Protein AF-A0A9W7CXD7-F1 (afdb_monomer_lite)

Radius of gyration: 24.63 Å; chains: 1; bounding box: 58×28×65 Å

pLDDT: mean 70.05, std 16.09, range [34.84, 90.88]

Organism: NCBI:txid1490495

Structure (mmCIF, N/CA/C/O backbone):
data_AF-A0A9W7CXD7-F1
#
_entry.id   AF-A0A9W7CXD7-F1
#
loop_
_atom_site.group_PDB
_atom_site.id
_atom_site.type_symbol
_atom_site.label_atom_id
_atom_site.label_alt_id
_atom_site.label_comp_id
_atom_site.label_asym_id
_atom_site.label_entity_id
_atom_site.label_seq_id
_atom_site.pdbx_PDB_ins_code
_atom_site.Cartn_x
_atom_site.Cartn_y
_atom_site.Cartn_z
_atom_site.occupancy
_atom_site.B_iso_or_equiv
_atom_site.auth_seq_id
_atom_site.auth_comp_id
_atom_site.auth_asym_id
_atom_site.auth_atom_id
_atom_site.pdbx_PDB_model_num
ATOM 1 N N . MET A 1 1 ? 13.375 -15.147 -27.645 1.00 51.38 1 MET A N 1
ATOM 2 C CA . MET A 1 1 ? 13.782 -13.766 -27.302 1.00 51.38 1 MET A CA 1
ATOM 3 C C . MET A 1 1 ? 14.450 -13.753 -25.918 1.00 51.38 1 MET A C 1
ATOM 5 O O . MET A 1 1 ? 13.828 -13.342 -24.958 1.00 51.38 1 MET A O 1
ATOM 9 N N . MET A 1 2 ? 15.667 -14.304 -25.764 1.00 52.16 2 MET A N 1
ATOM 10 C CA . MET A 1 2 ? 16.396 -14.328 -24.467 1.00 52.16 2 MET A CA 1
ATOM 11 C C . MET A 1 2 ? 17.936 -14.270 -24.619 1.00 52.16 2 MET A C 1
ATOM 13 O O . MET A 1 2 ? 18.658 -14.630 -23.699 1.00 52.16 2 MET A O 1
ATOM 17 N N . LYS A 1 3 ? 18.477 -13.841 -25.771 1.00 61.69 3 LYS A N 1
ATOM 18 C CA . LYS A 1 3 ? 19.943 -13.805 -25.985 1.00 61.69 3 LYS A CA 1
ATOM 19 C C . LYS A 1 3 ? 20.616 -12.496 -25.549 1.00 61.69 3 LYS A C 1
ATOM 21 O O . LYS A 1 3 ? 21.821 -12.485 -25.361 1.00 61.69 3 LYS A O 1
ATOM 26 N N . GLN A 1 4 ? 19.860 -11.415 -25.350 1.00 64.88 4 GLN A N 1
ATOM 27 C CA . GLN A 1 4 ? 20.421 -10.088 -25.038 1.00 64.88 4 GLN A CA 1
ATOM 28 C C . GLN A 1 4 ? 20.855 -9.916 -23.575 1.00 64.88 4 GLN A C 1
ATOM 30 O O . GLN A 1 4 ? 21.667 -9.052 -23.277 1.00 64.88 4 GLN A O 1
ATOM 35 N N . PHE A 1 5 ? 20.346 -10.751 -22.669 1.00 68.88 5 PHE A N 1
ATOM 36 C CA . PHE A 1 5 ? 20.566 -10.632 -21.223 1.00 68.88 5 PHE A CA 1
ATOM 37 C C . PHE A 1 5 ? 21.410 -11.781 -20.647 1.00 68.88 5 PHE A C 1
ATOM 39 O O . PHE A 1 5 ? 21.538 -11.909 -19.434 1.00 68.88 5 PHE A O 1
ATOM 46 N N . ALA A 1 6 ? 21.995 -12.621 -21.510 1.00 69.88 6 ALA A N 1
ATOM 47 C CA . ALA A 1 6 ? 22.749 -13.814 -21.118 1.00 69.88 6 ALA A CA 1
ATOM 48 C C . ALA A 1 6 ? 24.075 -13.509 -20.390 1.00 69.88 6 ALA A C 1
ATOM 50 O O . ALA A 1 6 ? 24.637 -14.395 -19.757 1.00 69.88 6 ALA A O 1
ATOM 51 N N . HIS A 1 7 ? 24.557 -12.266 -20.466 1.00 72.75 7 HIS A N 1
ATOM 52 C CA . HIS A 1 7 ? 25.803 -11.813 -19.839 1.00 72.75 7 HIS A CA 1
ATOM 53 C C . HIS A 1 7 ? 25.613 -11.239 -18.425 1.00 72.75 7 HIS A C 1
ATOM 55 O O . HIS A 1 7 ? 26.585 -10.804 -17.816 1.00 72.75 7 HIS A O 1
ATOM 61 N N . LEU A 1 8 ? 24.381 -11.212 -17.900 1.00 75.88 8 LEU A N 1
ATOM 62 C CA . LEU A 1 8 ? 24.101 -10.615 -16.593 1.00 75.88 8 LEU A CA 1
ATOM 63 C C . LEU A 1 8 ? 24.396 -11.589 -15.440 1.00 75.88 8 LEU A C 1
ATOM 65 O O . LEU A 1 8 ? 23.986 -12.757 -15.509 1.00 75.88 8 LEU A O 1
ATOM 69 N N . PRO A 1 9 ? 25.034 -11.115 -14.352 1.00 79.62 9 PRO A N 1
ATOM 70 C CA . PRO A 1 9 ? 25.270 -11.911 -13.156 1.00 79.62 9 PRO A CA 1
ATOM 71 C C . PRO A 1 9 ? 23.948 -12.377 -12.515 1.00 79.62 9 PRO A C 1
ATOM 73 O O . PRO A 1 9 ? 22.946 -11.661 -12.575 1.00 79.62 9 PRO A O 1
ATOM 76 N N . PRO A 1 10 ? 23.915 -13.550 -11.853 1.00 78.75 10 PRO A N 1
ATOM 77 C CA . PRO A 1 10 ? 22.686 -14.111 -11.279 1.00 78.75 10 PRO A CA 1
ATOM 78 C C . PRO A 1 10 ? 21.983 -13.197 -10.263 1.00 78.75 10 PRO A C 1
ATOM 80 O O . PRO A 1 10 ? 20.758 -13.212 -10.168 1.00 78.75 10 PRO A O 1
ATOM 83 N N . SER A 1 11 ? 22.741 -12.367 -9.537 1.00 80.19 11 SER A N 1
ATOM 84 C CA . SER A 1 11 ? 22.221 -11.386 -8.570 1.00 80.19 11 SER A CA 1
ATOM 85 C C . SER A 1 11 ? 21.301 -10.340 -9.206 1.00 80.19 11 SER A C 1
ATOM 87 O O . SER A 1 11 ? 20.402 -9.816 -8.557 1.00 80.19 11 SER A O 1
ATOM 89 N N . GLN A 1 12 ? 21.492 -10.070 -10.493 1.00 83.06 12 GLN A N 1
ATOM 90 C CA . GLN A 1 12 ? 20.772 -9.052 -11.245 1.00 83.06 12 GLN A CA 1
ATOM 91 C C . GLN A 1 12 ? 19.526 -9.590 -11.961 1.00 83.06 12 GLN A C 1
ATOM 93 O O . GLN A 1 12 ? 18.718 -8.823 -12.487 1.00 83.06 12 GLN A O 1
ATOM 98 N N . HIS A 1 13 ? 19.320 -10.910 -11.979 1.00 84.38 13 HIS A N 1
ATOM 99 C CA . HIS A 1 13 ? 18.190 -11.521 -12.689 1.00 84.38 13 HIS A CA 1
ATOM 100 C C . HIS A 1 13 ? 16.843 -11.147 -12.065 1.00 84.38 13 HIS A C 1
ATOM 102 O O . HIS A 1 13 ? 15.857 -10.990 -12.789 1.00 84.38 13 HIS A O 1
ATOM 108 N N . ASP A 1 14 ? 16.800 -10.977 -10.742 1.00 86.31 14 ASP A N 1
ATOM 109 C CA . ASP A 1 14 ? 15.592 -10.547 -10.036 1.00 86.31 14 ASP A CA 1
ATOM 110 C C . ASP A 1 14 ? 15.249 -9.085 -10.344 1.00 86.31 14 ASP A C 1
ATOM 112 O O . ASP A 1 14 ? 14.137 -8.784 -10.782 1.00 86.31 14 ASP A O 1
ATOM 116 N N . ALA A 1 15 ? 16.242 -8.196 -10.252 1.00 86.44 15 ALA A N 1
ATOM 117 C CA . ALA A 1 15 ? 16.100 -6.800 -10.644 1.00 86.44 15 ALA A CA 1
ATOM 118 C C . ALA A 1 15 ? 15.656 -6.677 -12.116 1.00 86.44 15 ALA A C 1
ATOM 120 O O . ALA A 1 15 ? 14.766 -5.892 -12.439 1.00 86.44 15 ALA A O 1
ATOM 121 N N . LEU A 1 16 ? 16.181 -7.523 -13.013 1.00 86.75 16 LEU A N 1
ATOM 122 C CA . LEU A 1 16 ? 15.811 -7.518 -14.432 1.00 86.75 16 LEU A CA 1
ATOM 123 C C . LEU A 1 16 ? 14.363 -7.985 -14.636 1.00 86.75 16 LEU A C 1
ATOM 125 O O . LEU A 1 16 ? 13.671 -7.527 -15.549 1.00 86.75 16 LEU A O 1
ATOM 129 N N . LY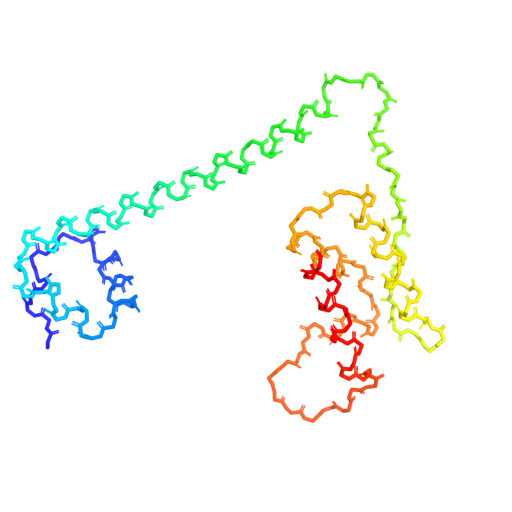S A 1 17 ? 13.897 -8.930 -13.813 1.00 87.50 17 LYS A N 1
ATOM 130 C CA . LYS A 1 17 ? 12.514 -9.422 -13.821 1.00 87.50 17 LYS A CA 1
ATOM 131 C C . LYS A 1 17 ? 11.531 -8.360 -13.320 1.00 87.50 17 LYS A C 1
ATOM 133 O O . LYS A 1 17 ? 10.456 -8.210 -13.897 1.00 87.50 17 LYS A O 1
ATOM 138 N N . LYS A 1 18 ? 11.904 -7.592 -12.302 1.00 89.69 18 LYS A N 1
ATOM 139 C CA . LYS A 1 18 ? 11.101 -6.462 -11.814 1.00 89.69 18 LYS A CA 1
ATOM 140 C C . LYS A 1 18 ? 11.066 -5.327 -12.832 1.00 89.69 18 LYS A C 1
ATOM 142 O O . LYS A 1 18 ? 9.993 -4.861 -13.207 1.00 89.69 18 LYS A O 1
ATOM 147 N N . LEU A 1 19 ? 12.227 -4.965 -13.372 1.00 86.94 19 LEU A N 1
ATOM 148 C CA . LEU A 1 19 ? 12.367 -3.889 -14.348 1.00 86.94 19 LEU A CA 1
ATOM 149 C C . LEU A 1 19 ? 11.594 -4.177 -15.645 1.00 86.94 19 LEU A C 1
ATOM 151 O O . LEU A 1 19 ? 10.892 -3.298 -16.139 1.00 86.94 19 LEU A O 1
ATOM 155 N N . ARG A 1 20 ? 11.620 -5.416 -16.164 1.00 85.69 20 ARG A N 1
ATOM 156 C CA . ARG A 1 20 ? 10.787 -5.785 -17.331 1.00 85.69 20 ARG A CA 1
ATOM 157 C C . ARG A 1 20 ? 9.287 -5.723 -17.037 1.00 85.69 20 ARG A C 1
ATOM 159 O O . ARG A 1 20 ? 8.514 -5.402 -17.933 1.00 85.69 20 ARG A O 1
ATOM 166 N N . SER A 1 21 ? 8.884 -6.047 -15.806 1.00 90.12 21 SER A N 1
ATOM 167 C CA . SER A 1 21 ? 7.480 -5.999 -15.393 1.00 90.12 21 SER A CA 1
ATOM 168 C C . SER A 1 21 ? 6.980 -4.560 -15.306 1.00 90.12 21 SER A C 1
ATOM 170 O O . SER A 1 21 ? 5.804 -4.319 -15.548 1.00 90.12 21 SER A O 1
ATOM 172 N N . LEU A 1 22 ? 7.869 -3.621 -14.969 1.00 90.19 22 LEU A N 1
ATOM 173 C CA . LEU A 1 22 ? 7.562 -2.199 -14.857 1.00 90.19 22 LEU A CA 1
ATOM 174 C C . LEU A 1 22 ? 7.546 -1.487 -16.219 1.00 90.19 22 LEU A C 1
ATOM 176 O O . LEU A 1 22 ? 6.687 -0.649 -16.462 1.00 90.19 22 LEU A O 1
ATOM 180 N N . LEU A 1 23 ? 8.502 -1.802 -17.098 1.00 87.25 23 LEU A N 1
ATOM 181 C CA . LEU A 1 23 ? 8.710 -1.084 -18.364 1.00 87.25 23 LEU A CA 1
ATOM 182 C C . LEU A 1 23 ? 7.855 -1.589 -19.535 1.00 87.25 23 LEU A C 1
ATOM 184 O O . LEU A 1 23 ? 7.716 -0.885 -20.536 1.00 87.25 23 LEU A O 1
ATOM 188 N N . GLY A 1 24 ? 7.320 -2.810 -19.452 1.00 86.38 24 GLY A N 1
ATOM 189 C CA . GLY A 1 24 ? 6.620 -3.443 -20.569 1.00 86.38 24 GLY A CA 1
ATOM 190 C C . GLY A 1 24 ? 7.539 -3.779 -21.761 1.00 86.38 24 GLY A C 1
ATOM 191 O O . GLY A 1 24 ? 8.745 -3.524 -21.730 1.00 86.38 24 GLY A O 1
ATOM 192 N N . PRO A 1 25 ? 6.998 -4.389 -22.831 1.00 82.12 25 PRO A N 1
ATOM 193 C CA . PRO A 1 25 ? 7.798 -4.917 -23.941 1.00 82.12 25 PRO A CA 1
ATOM 194 C C . PRO A 1 25 ? 8.575 -3.835 -24.711 1.00 82.12 25 PRO A C 1
ATOM 196 O O . PRO A 1 25 ? 9.742 -4.047 -25.044 1.00 82.12 25 PRO A O 1
ATOM 199 N N . GLU A 1 26 ? 7.977 -2.661 -24.924 1.00 85.38 26 GLU A N 1
ATOM 200 C CA . GLU A 1 26 ? 8.610 -1.550 -25.650 1.00 85.38 26 GLU A CA 1
ATOM 201 C C . GLU A 1 26 ? 9.770 -0.925 -24.864 1.00 85.38 26 GLU A C 1
ATOM 203 O O . GLU A 1 26 ? 10.864 -0.724 -25.398 1.00 85.38 26 GLU A O 1
ATOM 208 N N . GLY A 1 27 ? 9.584 -0.698 -23.559 1.00 85.62 27 GLY A N 1
ATOM 209 C CA . GLY A 1 27 ? 10.642 -0.165 -22.700 1.00 85.62 27 GLY A CA 1
ATOM 210 C C . GLY A 1 27 ? 11.811 -1.141 -22.534 1.00 85.62 27 GLY A C 1
ATOM 211 O O . GLY A 1 27 ? 12.969 -0.722 -22.499 1.00 85.62 27 GLY A O 1
ATOM 212 N N . VAL A 1 28 ? 11.538 -2.450 -22.508 1.00 85.06 28 VAL A N 1
ATOM 213 C CA . VAL A 1 28 ? 12.582 -3.490 -22.480 1.00 85.06 28 VAL A CA 1
ATOM 214 C C . VAL A 1 28 ? 13.392 -3.506 -23.776 1.00 85.06 28 VAL A C 1
ATOM 216 O O . VAL A 1 28 ? 14.617 -3.627 -23.714 1.00 85.06 28 VAL A O 1
ATOM 219 N N . SER A 1 29 ? 12.740 -3.352 -24.933 1.00 85.81 29 SER A N 1
ATOM 220 C CA . SER A 1 29 ? 13.415 -3.281 -26.237 1.00 85.81 29 SER A CA 1
ATOM 221 C C . SER A 1 29 ? 14.375 -2.089 -26.308 1.00 85.81 29 SER A C 1
ATOM 223 O O . SER A 1 29 ? 15.544 -2.252 -26.662 1.00 85.81 29 SER A O 1
ATOM 225 N N . HIS A 1 30 ? 13.921 -0.915 -25.855 1.00 87.38 30 HIS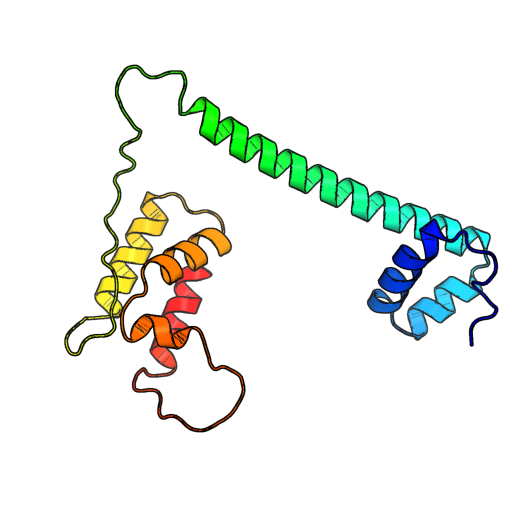 A N 1
ATOM 226 C CA . HIS A 1 30 ? 14.742 0.295 -25.789 1.00 87.38 30 HIS A CA 1
ATOM 227 C C . HIS A 1 30 ? 15.940 0.148 -24.835 1.00 87.38 30 HIS A C 1
ATOM 229 O O . HIS A 1 30 ? 17.058 0.552 -25.145 1.00 87.38 30 HIS A O 1
ATOM 235 N N . VAL A 1 31 ? 15.741 -0.469 -23.668 1.00 84.62 31 VAL A N 1
ATOM 236 C CA . VAL A 1 31 ? 16.839 -0.711 -22.719 1.00 84.62 31 VAL A CA 1
ATOM 237 C C . VAL A 1 31 ? 17.856 -1.706 -23.284 1.00 84.62 31 VAL A C 1
ATOM 239 O O . VAL A 1 31 ? 19.057 -1.512 -23.092 1.00 84.62 31 VAL A O 1
ATOM 242 N N . ALA A 1 32 ? 17.398 -2.733 -24.005 1.00 83.38 32 ALA A N 1
ATOM 243 C CA . ALA A 1 32 ? 18.257 -3.726 -24.643 1.00 83.38 32 ALA A CA 1
ATOM 244 C C . ALA A 1 32 ? 19.049 -3.160 -25.836 1.00 83.38 32 ALA A C 1
ATOM 246 O O . ALA A 1 32 ? 20.191 -3.567 -26.053 1.00 83.38 32 ALA A O 1
ATOM 247 N N . SER A 1 33 ? 18.487 -2.208 -26.593 1.00 87.19 33 SER A N 1
ATOM 248 C CA . SER A 1 33 ? 19.174 -1.578 -27.732 1.00 87.19 33 SER A CA 1
ATOM 249 C C . SER A 1 33 ? 20.320 -0.653 -27.318 1.00 87.19 33 SER A C 1
ATOM 251 O O . SER A 1 33 ? 21.187 -0.347 -28.128 1.00 87.19 33 SER A O 1
ATOM 253 N N . GLN A 1 34 ? 20.349 -0.221 -26.057 1.00 86.06 34 GLN A N 1
ATOM 254 C CA . GLN A 1 34 ? 21.391 0.650 -25.505 1.00 86.06 34 GLN A CA 1
ATOM 255 C C . GLN A 1 34 ? 22.683 -0.097 -25.119 1.00 86.06 34 GLN A C 1
ATOM 257 O O . GLN A 1 34 ? 23.639 0.536 -24.679 1.00 86.06 34 GLN A O 1
ATOM 262 N N . GLY A 1 35 ? 22.726 -1.421 -25.293 1.00 83.69 35 GLY A N 1
ATOM 263 C CA . GLY A 1 35 ? 23.918 -2.238 -25.067 1.00 83.69 35 GLY A CA 1
ATOM 264 C C . GLY A 1 35 ? 24.084 -2.742 -23.624 1.00 83.69 35 GLY A C 1
ATOM 265 O O . GLY A 1 35 ? 23.440 -2.241 -22.698 1.00 83.69 35 GLY A O 1
ATOM 266 N N . PRO A 1 36 ? 24.941 -3.761 -23.421 1.00 81.44 36 PRO A N 1
ATOM 267 C CA . PRO A 1 36 ? 25.042 -4.506 -22.163 1.00 81.44 36 PRO A CA 1
ATOM 268 C C . PRO A 1 36 ? 25.499 -3.649 -20.974 1.00 81.44 36 PRO A C 1
ATOM 270 O O . PRO A 1 36 ? 24.941 -3.783 -19.886 1.00 81.44 36 PRO A O 1
ATOM 273 N N . ASP A 1 37 ? 26.432 -2.717 -21.178 1.00 84.00 37 ASP A N 1
ATOM 274 C CA . ASP A 1 37 ? 26.932 -1.848 -20.103 1.00 84.00 37 ASP A CA 1
ATOM 275 C C . ASP A 1 37 ? 25.850 -0.889 -19.596 1.00 84.00 37 ASP A C 1
ATOM 277 O O . ASP A 1 37 ? 25.669 -0.710 -18.392 1.00 84.00 37 ASP A O 1
ATOM 281 N N . ALA A 1 38 ? 25.058 -0.317 -20.506 1.00 85.69 38 ALA A N 1
ATOM 282 C CA . ALA A 1 38 ? 23.972 0.587 -20.146 1.00 85.69 38 ALA A CA 1
ATOM 283 C C . ALA A 1 38 ? 22.818 -0.150 -19.444 1.00 85.69 38 ALA A C 1
ATOM 285 O O . ALA A 1 38 ? 22.180 0.407 -18.546 1.00 85.69 38 ALA A O 1
ATOM 286 N N . VAL A 1 39 ? 22.556 -1.407 -19.827 1.00 86.38 39 VAL A N 1
ATOM 287 C CA . VAL A 1 39 ? 21.626 -2.292 -19.107 1.00 86.38 39 VAL A CA 1
ATOM 288 C C . VAL A 1 39 ? 22.120 -2.518 -17.682 1.00 86.38 39 VAL A C 1
ATOM 290 O O . VAL A 1 39 ? 21.344 -2.332 -16.748 1.00 86.38 39 VAL A O 1
ATOM 293 N N . ASN A 1 40 ? 23.399 -2.858 -17.512 1.00 85.44 40 ASN A N 1
ATOM 294 C CA . ASN A 1 40 ? 24.001 -3.097 -16.204 1.00 85.44 40 ASN A CA 1
ATOM 295 C C . ASN A 1 40 ? 23.923 -1.853 -15.304 1.00 85.44 40 ASN A C 1
ATOM 297 O O . ASN A 1 40 ? 23.437 -1.935 -14.180 1.00 85.44 40 ASN A O 1
ATOM 301 N N . VAL A 1 41 ? 24.296 -0.677 -15.823 1.00 88.62 41 VAL A N 1
ATOM 302 C CA . VAL A 1 41 ? 24.208 0.598 -15.087 1.00 88.62 41 VAL A CA 1
ATOM 303 C C . VAL A 1 41 ? 22.775 0.904 -14.651 1.00 88.62 41 VAL A C 1
ATOM 305 O O . VAL A 1 41 ? 22.548 1.293 -13.506 1.00 88.62 41 VAL A O 1
ATOM 308 N N . ARG A 1 42 ? 21.784 0.707 -15.530 1.00 87.69 42 ARG A N 1
ATOM 309 C CA . ARG A 1 42 ? 20.370 0.905 -15.165 1.00 87.69 42 ARG A CA 1
ATOM 310 C C . ARG A 1 42 ? 19.899 -0.075 -14.104 1.00 87.69 42 ARG A C 1
ATOM 312 O O . ARG A 1 42 ? 19.080 0.290 -13.267 1.00 87.69 42 ARG A O 1
ATOM 319 N N . LEU A 1 43 ? 20.397 -1.300 -14.148 1.00 89.25 43 LEU A N 1
ATOM 320 C CA . LEU A 1 43 ? 20.006 -2.344 -13.219 1.00 89.25 43 LEU A CA 1
ATOM 321 C C . LEU A 1 43 ? 20.591 -2.130 -11.822 1.00 89.25 43 LEU A C 1
ATOM 323 O O . LEU A 1 43 ? 19.898 -2.330 -10.825 1.00 89.25 43 LEU A O 1
ATOM 327 N N . GLU A 1 44 ? 21.828 -1.644 -11.761 1.00 89.19 44 GLU A N 1
ATOM 328 C CA . GLU A 1 44 ? 22.468 -1.188 -10.528 1.00 89.19 44 GLU A CA 1
ATOM 329 C C . GLU A 1 44 ? 21.770 0.050 -9.961 1.00 89.19 44 GLU A C 1
ATOM 331 O O . GLU A 1 44 ? 21.457 0.091 -8.774 1.00 89.19 44 GLU A O 1
ATOM 336 N N . ALA A 1 45 ? 21.429 1.029 -10.805 1.00 90.50 45 ALA A N 1
ATOM 337 C CA . ALA A 1 45 ? 20.662 2.197 -10.376 1.00 90.50 45 ALA A CA 1
ATOM 338 C C . ALA A 1 45 ? 19.281 1.802 -9.822 1.00 90.50 45 ALA A C 1
ATOM 340 O O . ALA A 1 45 ? 18.862 2.316 -8.786 1.00 90.50 45 ALA A O 1
ATOM 341 N N . PHE A 1 46 ? 18.600 0.854 -10.474 1.00 89.75 46 PHE A N 1
ATOM 342 C CA . PHE A 1 46 ? 17.326 0.312 -10.006 1.00 89.75 46 PHE A CA 1
ATOM 343 C C . PHE A 1 46 ? 17.474 -0.393 -8.651 1.00 89.75 46 PHE A C 1
ATOM 345 O O . PHE A 1 46 ? 16.734 -0.093 -7.718 1.00 89.75 46 PHE A O 1
ATOM 352 N N . SER A 1 47 ? 18.467 -1.273 -8.514 1.00 88.81 47 SER A N 1
ATOM 353 C CA . SER A 1 47 ? 18.718 -2.013 -7.270 1.00 88.81 47 SER A CA 1
ATOM 354 C C . SER A 1 47 ? 19.121 -1.080 -6.121 1.00 88.81 47 SER A C 1
ATOM 356 O O . SER A 1 47 ? 18.651 -1.232 -4.996 1.00 88.81 47 SER A O 1
ATOM 358 N N . SER A 1 48 ? 19.945 -0.069 -6.405 1.00 90.81 48 SER A N 1
ATOM 359 C CA . SER A 1 48 ? 20.331 0.977 -5.453 1.00 90.81 48 SER A CA 1
ATOM 360 C C . SER A 1 48 ? 19.121 1.782 -4.975 1.00 90.81 48 SER A C 1
ATOM 362 O O . SER A 1 48 ? 18.956 1.994 -3.774 1.00 90.81 48 SER A O 1
ATOM 364 N N . TYR A 1 49 ? 18.221 2.158 -5.889 1.00 90.56 49 TYR A N 1
ATOM 365 C CA . TYR A 1 49 ? 16.980 2.845 -5.537 1.00 90.56 49 TYR A CA 1
ATOM 366 C C . TYR A 1 49 ? 16.057 1.979 -4.668 1.00 90.56 49 TYR A C 1
ATOM 368 O O . TYR A 1 49 ? 15.544 2.470 -3.662 1.00 90.56 49 TYR A O 1
ATOM 376 N N . GLU A 1 50 ? 15.872 0.695 -5.008 1.00 86.69 50 GLU A N 1
ATOM 377 C CA . GLU A 1 50 ? 15.093 -0.236 -4.174 1.00 86.69 50 GLU A CA 1
ATOM 378 C C . GLU A 1 50 ? 15.678 -0.326 -2.756 1.00 86.69 50 GLU A C 1
ATOM 380 O O . GLU A 1 50 ? 14.944 -0.211 -1.772 1.00 86.69 50 GLU A O 1
ATOM 385 N N . ASN A 1 51 ? 17.001 -0.456 -2.638 1.00 88.25 51 ASN A N 1
ATOM 386 C CA . ASN A 1 51 ? 17.678 -0.540 -1.344 1.00 88.25 51 ASN A CA 1
ATOM 387 C C . ASN A 1 51 ? 17.559 0.759 -0.535 1.00 88.25 51 ASN A C 1
ATOM 389 O O . ASN A 1 51 ? 17.227 0.707 0.648 1.00 88.25 51 ASN A O 1
ATOM 393 N N . ALA A 1 52 ? 17.755 1.920 -1.165 1.00 90.88 52 ALA A N 1
ATOM 394 C CA . ALA A 1 52 ? 17.606 3.220 -0.511 1.00 90.88 52 ALA A CA 1
ATOM 395 C C . ALA A 1 52 ? 16.163 3.455 -0.030 1.00 90.88 52 ALA A C 1
ATOM 397 O O . ALA A 1 52 ? 15.937 3.999 1.054 1.00 90.88 52 ALA A O 1
ATOM 398 N N . MET A 1 53 ? 15.173 3.007 -0.806 1.00 85.50 53 MET A N 1
ATOM 399 C CA . MET A 1 53 ? 13.766 3.058 -0.411 1.00 85.50 53 MET A CA 1
ATOM 400 C C . MET A 1 53 ? 13.500 2.181 0.818 1.00 85.50 53 MET A C 1
ATOM 402 O O . MET A 1 53 ? 12.853 2.625 1.769 1.00 85.50 53 MET A O 1
ATOM 406 N N . LEU A 1 54 ? 14.013 0.947 0.821 1.00 89.06 54 LEU A N 1
ATOM 407 C CA . LEU A 1 54 ? 13.883 0.035 1.957 1.00 89.06 54 LEU A CA 1
ATOM 408 C C . LEU A 1 54 ? 14.552 0.601 3.213 1.00 89.06 54 LEU A C 1
ATOM 410 O O . LEU A 1 54 ? 13.941 0.576 4.282 1.00 89.06 54 LEU A O 1
ATOM 414 N N . GLU A 1 55 ? 15.749 1.171 3.085 1.00 88.31 55 GLU A N 1
ATOM 415 C CA . GLU A 1 55 ? 16.453 1.813 4.196 1.00 88.31 55 GLU A CA 1
ATOM 416 C C . GLU A 1 55 ? 15.653 3.001 4.747 1.00 88.31 55 GLU A C 1
ATOM 418 O O . GLU A 1 55 ? 15.449 3.107 5.958 1.00 88.31 55 GLU A O 1
ATOM 423 N N . HIS A 1 56 ? 15.111 3.856 3.876 1.00 83.69 56 HIS A N 1
ATOM 424 C CA . HIS A 1 56 ? 14.283 4.985 4.294 1.00 83.69 56 HIS A CA 1
ATOM 425 C C . HIS A 1 56 ? 13.019 4.531 5.043 1.00 83.69 56 HIS A C 1
ATOM 427 O O . HIS A 1 56 ? 12.646 5.106 6.073 1.00 83.69 56 HIS A O 1
ATOM 433 N N . LEU A 1 57 ? 12.363 3.469 4.567 1.00 81.62 57 LEU A N 1
ATOM 434 C CA . LEU A 1 57 ? 11.209 2.876 5.246 1.00 81.62 57 LEU A CA 1
ATOM 435 C C . LEU A 1 57 ? 11.597 2.286 6.609 1.00 81.62 57 LEU A C 1
ATOM 437 O O . LEU A 1 57 ? 10.899 2.524 7.597 1.00 81.62 57 LEU A O 1
ATOM 441 N N . GLN A 1 58 ? 12.732 1.593 6.703 1.00 86.00 58 GLN A N 1
ATOM 442 C CA . GLN A 1 58 ? 13.250 1.050 7.962 1.00 86.00 58 GLN A CA 1
ATOM 443 C C . GLN A 1 58 ? 13.625 2.148 8.964 1.00 86.00 58 GLN A C 1
ATOM 445 O O . GLN A 1 58 ? 13.292 2.044 10.150 1.00 86.00 58 GLN A O 1
ATOM 450 N N . GLN A 1 59 ? 14.268 3.225 8.508 1.00 78.81 59 GLN A N 1
ATOM 451 C CA . GLN A 1 59 ? 14.587 4.396 9.326 1.00 78.81 59 GLN A CA 1
ATOM 452 C C . GLN A 1 59 ? 13.310 5.049 9.860 1.00 78.81 59 GLN A C 1
ATOM 454 O O . GLN A 1 59 ? 13.212 5.321 11.058 1.00 78.81 59 GLN A O 1
ATOM 459 N N . ARG A 1 60 ? 12.288 5.224 9.011 1.00 80.00 60 ARG A N 1
ATOM 460 C CA . ARG A 1 60 ? 10.975 5.736 9.434 1.00 80.00 60 ARG A CA 1
ATOM 461 C C . ARG A 1 60 ? 10.310 4.828 10.464 1.00 80.00 60 ARG A C 1
ATOM 463 O O . ARG A 1 60 ? 9.822 5.326 11.476 1.00 80.00 60 ARG A O 1
ATOM 470 N N . MET A 1 61 ? 10.324 3.513 10.259 1.00 74.12 61 MET A N 1
ATOM 471 C CA . MET A 1 61 ? 9.786 2.553 11.230 1.00 74.12 61 MET A CA 1
ATOM 472 C C . MET A 1 61 ? 10.544 2.594 12.562 1.00 74.12 61 MET A C 1
ATOM 474 O O . MET A 1 61 ? 9.929 2.541 13.627 1.00 74.12 61 MET A O 1
ATOM 478 N N . THR A 1 62 ? 11.867 2.744 12.521 1.00 77.19 62 THR A N 1
ATOM 479 C CA . THR A 1 62 ? 12.710 2.843 13.720 1.00 77.19 62 THR A CA 1
ATOM 480 C C . THR A 1 62 ? 12.477 4.155 14.466 1.00 77.19 62 THR A C 1
ATOM 482 O O . THR A 1 62 ? 12.363 4.141 15.689 1.00 77.19 62 THR A O 1
ATOM 485 N N . ALA A 1 63 ? 12.323 5.276 13.757 1.00 70.06 63 ALA A N 1
ATOM 486 C CA . ALA A 1 63 ? 11.979 6.568 14.349 1.00 70.06 63 ALA A CA 1
ATOM 487 C C . ALA A 1 63 ? 10.587 6.545 15.002 1.00 70.06 63 ALA A C 1
ATOM 489 O O . ALA A 1 63 ? 10.420 7.035 16.120 1.00 70.06 63 ALA A O 1
ATOM 490 N N . VAL A 1 64 ? 9.604 5.901 14.360 1.00 68.50 64 VAL A N 1
ATOM 491 C CA . VAL A 1 64 ? 8.276 5.659 14.948 1.00 68.50 64 VAL A CA 1
ATOM 492 C C . VAL A 1 64 ? 8.394 4.789 16.203 1.00 68.50 64 VAL A C 1
ATOM 494 O O . VAL A 1 64 ? 7.850 5.151 17.246 1.00 68.50 64 VAL A O 1
ATOM 497 N N . LYS A 1 65 ? 9.168 3.697 16.157 1.00 63.16 65 LYS A N 1
ATOM 498 C CA . LYS A 1 65 ? 9.417 2.827 17.318 1.00 63.16 65 LYS A CA 1
ATOM 499 C C . LYS A 1 65 ? 10.090 3.586 18.466 1.00 63.16 65 LYS A C 1
ATOM 501 O O . LYS A 1 65 ? 9.634 3.492 19.597 1.00 63.16 65 LYS A O 1
ATOM 506 N N . ALA A 1 66 ? 11.124 4.378 18.190 1.00 58.38 66 ALA A N 1
ATOM 507 C CA . ALA A 1 66 ? 11.828 5.174 19.195 1.00 58.38 66 ALA A CA 1
ATOM 508 C C . ALA A 1 66 ? 10.954 6.297 19.780 1.00 58.38 66 ALA A C 1
ATOM 510 O O . ALA A 1 66 ? 11.059 6.586 20.971 1.00 58.38 66 ALA A O 1
ATOM 511 N N . SER A 1 67 ? 10.059 6.897 18.987 1.00 52.84 67 SER A N 1
ATOM 512 C CA . SER A 1 67 ? 9.058 7.849 19.486 1.00 52.84 67 SER A CA 1
ATOM 513 C C . SER A 1 67 ? 8.065 7.173 20.435 1.00 52.84 67 SER A C 1
ATOM 515 O O . SER A 1 67 ? 7.705 7.770 21.445 1.00 52.84 67 SER A O 1
ATOM 517 N N . VAL A 1 68 ? 7.676 5.924 20.157 1.00 51.78 68 VAL A N 1
ATOM 518 C CA . VAL A 1 68 ? 6.835 5.111 21.052 1.00 51.78 68 VAL A CA 1
ATOM 519 C C . VAL A 1 68 ? 7.597 4.720 22.328 1.00 51.78 68 VAL A C 1
ATOM 521 O O . VAL A 1 68 ? 7.026 4.753 23.417 1.00 51.78 68 VAL A O 1
ATOM 524 N N . THR A 1 69 ? 8.901 4.435 22.247 1.00 44.75 69 THR A N 1
ATOM 525 C CA . THR A 1 69 ? 9.715 4.116 23.434 1.00 44.75 69 THR A CA 1
ATOM 526 C C . THR A 1 69 ? 10.024 5.354 24.288 1.00 44.75 69 THR A C 1
ATOM 528 O O . THR A 1 69 ? 10.007 5.268 25.516 1.00 44.75 69 THR A O 1
ATOM 531 N N . ARG A 1 70 ? 10.236 6.536 23.689 1.00 38.94 70 ARG A N 1
ATOM 532 C CA . ARG A 1 70 ? 10.468 7.799 24.425 1.00 38.94 70 ARG A CA 1
ATOM 533 C C . ARG A 1 70 ? 9.234 8.305 25.179 1.00 38.94 70 ARG A C 1
ATOM 535 O O . ARG A 1 70 ? 9.394 9.064 26.127 1.00 38.94 70 ARG A O 1
ATOM 542 N N . THR A 1 71 ? 8.032 7.836 24.843 1.00 40.19 71 THR A N 1
ATOM 543 C CA . THR A 1 71 ? 6.826 8.017 25.675 1.00 40.19 71 THR A CA 1
ATOM 544 C C . THR A 1 71 ? 6.724 7.040 26.854 1.00 40.19 71 THR A C 1
ATOM 546 O O . THR A 1 71 ? 5.767 7.122 27.617 1.00 40.19 71 THR A O 1
ATOM 549 N N . THR A 1 72 ? 7.685 6.123 27.034 1.00 41.66 72 THR A N 1
ATOM 550 C CA . THR A 1 72 ? 7.656 5.116 28.117 1.00 41.66 72 THR A CA 1
ATOM 551 C C . THR A 1 72 ? 8.763 5.254 29.164 1.00 41.66 72 THR A C 1
ATOM 553 O O . THR A 1 72 ? 8.745 4.507 30.136 1.00 41.66 72 THR A O 1
ATOM 556 N N . THR A 1 73 ? 9.703 6.201 29.030 1.00 40.22 73 THR A N 1
ATOM 557 C CA . THR A 1 73 ? 10.844 6.317 29.968 1.00 40.22 73 THR A CA 1
ATOM 558 C C . THR A 1 73 ? 11.088 7.705 30.569 1.00 40.22 73 THR A C 1
ATOM 560 O O . THR A 1 73 ? 12.074 7.895 31.274 1.00 40.22 73 THR A O 1
ATOM 563 N N . SER A 1 74 ? 10.181 8.671 30.398 1.00 39.50 74 SER A N 1
ATOM 564 C CA . SER A 1 74 ? 10.212 9.904 31.198 1.00 39.50 74 SER A CA 1
ATOM 565 C C . SER A 1 74 ? 8.809 10.447 31.442 1.00 39.50 74 SER A C 1
ATOM 567 O O . SER A 1 74 ? 8.389 11.431 30.853 1.00 39.50 74 SER A O 1
ATOM 569 N N . THR A 1 75 ? 8.083 9.757 32.313 1.00 34.84 75 THR A N 1
ATOM 570 C CA . THR A 1 75 ? 7.035 10.320 33.168 1.00 34.84 75 THR A CA 1
ATOM 571 C C . THR A 1 75 ? 6.734 9.269 34.219 1.00 34.84 75 THR A C 1
ATOM 573 O O . THR A 1 75 ? 6.213 8.192 33.932 1.00 34.84 75 THR A O 1
ATOM 576 N N . ASN A 1 76 ? 7.089 9.579 35.459 1.00 41.06 76 ASN A N 1
ATOM 577 C CA . ASN A 1 76 ? 6.578 8.873 36.619 1.00 41.06 76 ASN A CA 1
ATOM 578 C C . ASN A 1 76 ? 5.052 8.709 36.481 1.00 41.06 76 ASN A C 1
ATOM 580 O O . ASN A 1 76 ? 4.329 9.692 36.345 1.00 41.06 76 ASN A O 1
ATOM 584 N N . GLY A 1 77 ? 4.571 7.467 36.496 1.00 42.09 77 GLY A N 1
ATOM 585 C CA . GLY A 1 77 ? 3.226 7.135 36.968 1.00 42.09 77 GLY A CA 1
ATOM 586 C C . GLY A 1 77 ? 2.004 7.617 36.182 1.00 42.09 77 GLY A C 1
ATOM 587 O O . GLY A 1 77 ? 0.904 7.485 36.707 1.00 42.09 77 GLY A O 1
ATOM 588 N N . LEU A 1 78 ? 2.116 8.111 34.949 1.00 38.00 78 LEU A N 1
ATOM 589 C CA . LEU A 1 78 ? 0.937 8.382 34.121 1.00 38.00 78 LEU A CA 1
ATOM 590 C C . LEU A 1 78 ? 1.153 7.810 32.725 1.00 38.00 78 LEU A C 1
ATOM 592 O O . LEU A 1 78 ? 1.658 8.474 31.823 1.00 38.00 78 LEU A O 1
ATOM 596 N N . LYS A 1 79 ? 0.724 6.546 32.565 1.00 40.44 79 LYS A N 1
ATOM 597 C CA . LYS A 1 79 ? 0.268 5.972 31.291 1.00 40.44 79 LYS A CA 1
ATOM 598 C C . LYS A 1 79 ? -0.341 7.120 30.486 1.00 40.44 79 LYS A C 1
ATOM 600 O O . LYS A 1 79 ? -1.231 7.764 31.051 1.00 40.44 79 LYS A O 1
ATOM 605 N N . PRO A 1 80 ? 0.095 7.415 29.246 1.00 35.22 80 PRO A N 1
ATOM 606 C CA . PRO A 1 80 ? -0.622 8.357 28.415 1.00 35.22 80 PRO A CA 1
ATOM 607 C C . PRO A 1 80 ? -2.017 7.774 28.276 1.00 35.22 80 PRO A C 1
ATOM 609 O O . PRO A 1 80 ? -2.283 6.872 27.483 1.00 35.22 80 PRO A O 1
ATOM 612 N N . LYS A 1 81 ? -2.921 8.254 29.120 1.00 46.09 81 LYS A N 1
ATOM 613 C CA . LYS A 1 81 ? -4.340 8.176 28.909 1.00 46.09 81 LYS A CA 1
ATOM 614 C C . LYS A 1 81 ? -4.531 9.197 27.802 1.00 46.09 81 LYS A C 1
ATOM 616 O O . LYS A 1 81 ? -5.028 10.292 28.033 1.00 46.09 81 LYS A O 1
ATOM 621 N N . ALA A 1 82 ? -4.070 8.836 26.593 1.00 41.34 82 ALA A N 1
ATOM 622 C CA . ALA A 1 82 ? -4.762 9.243 25.393 1.00 41.34 82 ALA A CA 1
ATOM 623 C C . ALA A 1 82 ? -6.216 9.083 25.792 1.00 41.34 82 ALA A C 1
ATOM 625 O O . ALA A 1 82 ? -6.576 8.013 26.302 1.00 41.34 82 ALA A O 1
ATOM 626 N N . LEU A 1 83 ? -6.976 10.174 25.762 1.00 44.66 83 LEU A N 1
ATOM 627 C CA . LEU A 1 83 ? -8.412 10.083 25.894 1.00 44.66 83 LEU A CA 1
ATOM 628 C C . LEU A 1 83 ? -8.805 9.053 24.843 1.00 44.66 83 LEU A C 1
ATOM 630 O O . LEU A 1 83 ? -8.837 9.345 23.652 1.00 44.66 83 LEU A O 1
ATOM 634 N N . MET A 1 84 ? -8.937 7.799 25.280 1.00 47.94 84 MET A N 1
ATOM 635 C CA . MET A 1 84 ? -9.417 6.704 24.481 1.00 47.94 84 MET A CA 1
ATOM 636 C C . MET A 1 84 ? -10.866 7.092 24.345 1.00 47.94 84 MET A C 1
ATOM 638 O O . MET A 1 84 ? -11.679 6.732 25.192 1.00 47.94 84 MET A O 1
ATOM 642 N N . VAL A 1 85 ? -11.156 7.929 23.350 1.00 55.06 85 VAL A N 1
ATOM 643 C CA . VAL A 1 85 ? -12.497 8.071 22.823 1.00 55.06 85 VAL A CA 1
ATOM 644 C C . VAL A 1 85 ? -12.844 6.641 22.464 1.00 55.06 85 VAL A C 1
ATOM 646 O O . VAL A 1 85 ? -12.262 6.047 21.552 1.00 55.06 85 VAL A O 1
ATOM 649 N N . SER A 1 86 ? -13.608 6.009 23.346 1.00 61.41 86 SER A N 1
ATOM 650 C CA . SER A 1 86 ? -13.898 4.596 23.277 1.00 61.41 86 SER A CA 1
ATOM 651 C C . SER A 1 86 ? -14.876 4.442 22.135 1.00 61.41 86 SER A C 1
ATOM 653 O O . SER A 1 86 ? -16.080 4.470 22.352 1.00 61.41 86 SER A O 1
ATOM 655 N N . VAL A 1 87 ? -14.352 4.340 20.913 1.00 69.69 87 VAL A N 1
ATOM 656 C CA . VAL A 1 87 ? -15.169 3.980 19.761 1.00 69.69 87 VAL A CA 1
ATOM 657 C C . VAL A 1 87 ? -15.768 2.628 20.100 1.00 69.69 87 VAL A C 1
ATOM 659 O O . VAL A 1 87 ? -15.030 1.662 20.368 1.00 69.69 87 VAL A O 1
ATOM 662 N N . THR A 1 88 ? -17.090 2.612 20.191 1.00 76.12 88 THR A N 1
ATOM 663 C CA . THR A 1 88 ? -17.872 1.414 20.463 1.00 76.12 88 THR A CA 1
ATOM 664 C C . THR A 1 88 ? -17.678 0.429 19.311 1.00 76.12 88 THR A C 1
ATOM 666 O O . THR A 1 88 ? -17.291 0.810 18.207 1.00 76.12 88 THR A O 1
ATOM 669 N N . THR A 1 89 ? -17.814 -0.870 19.560 1.00 81.69 89 THR A N 1
ATOM 670 C CA . THR A 1 89 ? -17.750 -1.849 18.469 1.00 81.69 89 THR A CA 1
ATOM 671 C C . THR A 1 89 ? -19.084 -1.825 17.737 1.00 81.69 89 THR A C 1
ATOM 673 O O . THR A 1 89 ? -20.119 -1.959 18.379 1.00 81.69 89 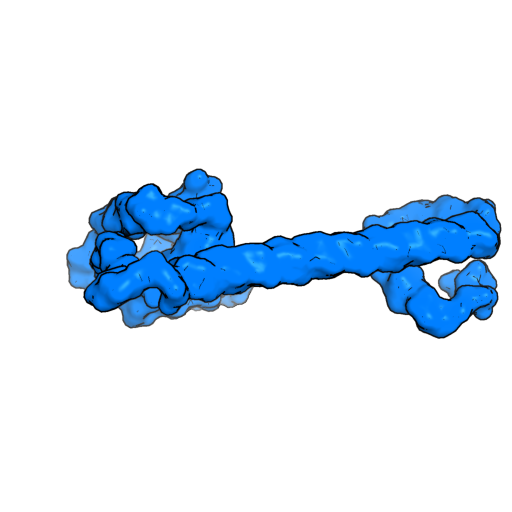THR A O 1
ATOM 676 N N . PHE A 1 90 ? -19.061 -1.664 16.417 1.00 81.81 90 PHE A N 1
ATOM 677 C CA . PHE A 1 90 ? -20.266 -1.745 15.600 1.00 81.81 90 PHE A CA 1
ATOM 678 C C . PHE A 1 90 ? -20.507 -3.191 15.194 1.00 81.81 90 PHE A C 1
ATOM 680 O O . PHE A 1 90 ? -19.673 -3.795 14.515 1.00 81.81 90 PHE A O 1
ATOM 687 N N . GLU A 1 91 ? -21.619 -3.769 15.634 1.00 78.81 91 GLU A N 1
ATOM 688 C CA . GLU A 1 91 ? -21.934 -5.176 15.388 1.00 78.81 91 GLU A CA 1
ATOM 689 C C . GLU A 1 91 ? -22.880 -5.365 14.198 1.00 78.81 91 GLU A C 1
ATOM 691 O O . GLU A 1 91 ? -23.007 -6.484 13.683 1.00 78.81 91 GLU A O 1
ATOM 696 N N . GLY A 1 92 ? -23.507 -4.281 13.733 1.00 79.12 92 GLY A N 1
ATOM 697 C CA . GLY A 1 92 ? -24.495 -4.299 12.661 1.00 79.12 92 GLY A CA 1
ATOM 698 C C . GLY A 1 92 ? -25.807 -4.925 13.129 1.00 79.12 92 GLY A C 1
ATOM 699 O O . GLY A 1 92 ? -26.422 -5.702 12.389 1.00 79.12 92 GLY A O 1
ATOM 700 N N . LYS A 1 93 ? -26.199 -4.683 14.386 1.00 78.88 93 LYS A N 1
ATOM 701 C CA . LYS A 1 93 ? -27.493 -5.121 14.935 1.00 78.88 93 LYS A CA 1
ATOM 702 C C . LYS A 1 93 ? -28.624 -4.211 14.452 1.00 78.88 93 LYS A C 1
ATOM 704 O O . LYS A 1 93 ? -28.419 -3.036 14.175 1.00 78.88 93 LYS A O 1
ATOM 709 N N . GLU A 1 94 ? -29.830 -4.763 14.361 1.00 64.88 94 GLU A N 1
ATOM 710 C CA . GLU A 1 94 ? -31.031 -3.983 14.048 1.00 64.88 94 GLU A CA 1
ATOM 711 C C . GLU A 1 94 ? -31.256 -2.943 15.160 1.00 64.88 94 GLU A C 1
ATOM 713 O O . GLU A 1 94 ? -31.333 -3.298 16.336 1.00 64.88 94 GLU A O 1
ATOM 718 N N . GLY A 1 95 ? -31.260 -1.656 14.799 1.00 71.25 95 GLY A N 1
ATOM 719 C CA . GLY A 1 95 ? -31.310 -0.535 15.746 1.00 71.25 95 GLY A CA 1
ATOM 720 C C . GLY A 1 95 ? -29.955 0.089 16.117 1.00 71.25 95 GLY A C 1
ATOM 721 O O . GLY A 1 95 ? -29.943 1.148 16.745 1.00 71.25 95 GLY A O 1
ATOM 722 N N . GLU A 1 96 ? -28.817 -0.488 15.706 1.00 73.44 96 GLU A N 1
ATOM 723 C CA . GLU A 1 96 ? -27.520 0.199 15.795 1.00 73.44 96 GLU A CA 1
ATOM 724 C C . GLU A 1 96 ? -27.382 1.218 14.657 1.00 73.44 96 GLU A C 1
ATOM 726 O O . GLU A 1 96 ? -27.447 0.877 13.478 1.00 73.44 96 GLU A O 1
ATOM 731 N N . SER A 1 97 ? -27.172 2.490 15.005 1.00 79.88 97 SER A N 1
ATOM 732 C CA . SER A 1 97 ? -27.024 3.561 14.016 1.00 79.88 97 SER A CA 1
ATOM 733 C C . SER A 1 97 ? -25.588 3.650 13.508 1.00 79.88 97 SER A C 1
ATOM 735 O O . SER A 1 97 ? -24.693 4.115 14.222 1.00 79.88 97 SER A O 1
ATOM 737 N N . LEU A 1 98 ? -25.379 3.277 12.242 1.00 73.62 98 LEU A N 1
ATOM 738 C CA . LEU A 1 98 ? -24.084 3.435 11.580 1.00 73.62 98 LEU A CA 1
ATOM 739 C C . LEU A 1 98 ? -23.627 4.897 11.561 1.00 73.62 98 LEU A C 1
ATOM 741 O O . LEU A 1 98 ? -22.449 5.171 11.768 1.00 73.62 98 LEU A O 1
ATOM 745 N N . LEU A 1 99 ? -24.539 5.841 11.315 1.00 75.69 99 LEU A N 1
ATOM 746 C CA . LEU A 1 99 ? -24.212 7.268 11.223 1.00 75.69 99 LEU A CA 1
ATOM 747 C C . LEU A 1 99 ? -23.656 7.806 12.544 1.00 75.69 99 LEU A C 1
ATOM 749 O O . LEU A 1 99 ? -22.678 8.555 12.548 1.00 75.69 99 LEU A O 1
ATOM 753 N N . LEU A 1 100 ? -24.247 7.386 13.666 1.00 79.19 100 LEU A N 1
ATOM 754 C CA . LEU A 1 100 ? -23.774 7.766 14.993 1.00 79.19 100 LEU A CA 1
ATOM 755 C C . LEU A 1 100 ? -22.387 7.173 15.266 1.00 79.19 100 LEU A C 1
ATOM 757 O O . LEU A 1 100 ? -21.473 7.901 15.650 1.00 79.19 100 LEU A O 1
ATOM 761 N N . TRP A 1 101 ? -22.210 5.882 14.982 1.00 83.06 101 TRP A N 1
ATOM 762 C CA . TRP A 1 101 ? -20.926 5.199 15.139 1.00 83.06 101 TRP A CA 1
ATOM 763 C C . TRP A 1 101 ? -19.821 5.818 14.275 1.00 83.06 101 TRP A C 1
ATOM 765 O O . TRP A 1 101 ? -18.702 6.049 14.725 1.00 83.06 101 TRP A O 1
ATOM 775 N N . THR A 1 102 ? -20.157 6.157 13.036 1.00 76.94 102 THR A N 1
ATOM 776 C CA . THR A 1 102 ? -19.256 6.793 12.076 1.00 76.94 102 THR A CA 1
ATOM 777 C C . THR A 1 102 ? -18.812 8.175 12.559 1.00 76.94 102 THR A C 1
ATOM 779 O O . THR A 1 102 ? -17.633 8.518 12.462 1.00 76.94 102 THR A O 1
ATOM 782 N N . ARG A 1 103 ? -19.725 8.950 13.159 1.00 81.69 103 ARG A N 1
ATOM 783 C CA . ARG A 1 103 ? -19.402 10.248 13.759 1.00 81.69 103 ARG A CA 1
ATOM 784 C C . ARG A 1 103 ? -18.504 10.112 14.990 1.00 81.69 103 ARG A C 1
ATOM 786 O O . ARG A 1 103 ? -17.580 10.906 15.161 1.00 81.69 103 ARG A O 1
ATOM 793 N N . GLU A 1 104 ? -18.741 9.110 15.836 1.00 79.56 104 GLU A N 1
ATOM 794 C CA . GLU A 1 104 ? -17.842 8.783 16.953 1.00 79.56 104 GLU A CA 1
ATOM 795 C C . GLU A 1 104 ? -16.438 8.425 16.458 1.00 79.56 104 GLU A C 1
ATOM 797 O O . GLU A 1 104 ? -15.438 8.857 17.040 1.00 79.56 104 GLU A O 1
ATOM 802 N N . LEU A 1 105 ? -16.362 7.676 15.357 1.00 78.94 105 LEU A N 1
ATOM 803 C CA . LEU A 1 105 ? -15.111 7.253 14.743 1.00 78.94 105 LEU A CA 1
ATOM 804 C C . LEU A 1 105 ? -14.340 8.446 14.165 1.00 78.94 105 LEU A C 1
ATOM 806 O O . LEU A 1 105 ? -13.153 8.586 14.447 1.00 78.94 105 LEU A O 1
ATOM 810 N N . GLU A 1 106 ? -15.008 9.354 13.452 1.00 80.81 106 GLU A N 1
ATOM 811 C CA . GLU A 1 106 ? -14.431 10.612 12.950 1.00 80.81 106 GLU A CA 1
ATOM 812 C C . GLU A 1 106 ? -13.863 11.478 14.092 1.00 80.81 106 GLU A C 1
ATOM 814 O O . GLU A 1 106 ? -12.711 11.921 14.038 1.00 80.81 106 GLU A O 1
ATOM 819 N N . MET A 1 107 ? -14.621 11.653 15.181 1.00 78.12 107 MET A N 1
ATOM 820 C CA . MET A 1 107 ? -14.165 12.406 16.359 1.00 78.12 107 MET A CA 1
ATOM 821 C C . MET A 1 107 ? -12.972 11.738 17.053 1.00 78.12 107 MET A C 1
ATOM 823 O O . MET A 1 107 ? -12.042 12.421 17.497 1.00 78.12 107 MET A O 1
ATOM 827 N N . ALA A 1 108 ? -12.965 10.406 17.131 1.00 76.44 108 ALA A N 1
ATOM 828 C CA . ALA A 1 108 ? -11.843 9.654 17.674 1.00 76.44 108 ALA A CA 1
ATOM 829 C C . ALA A 1 108 ? -10.597 9.775 16.787 1.00 76.44 108 ALA A C 1
ATOM 831 O O . ALA A 1 108 ? -9.503 9.952 17.317 1.00 76.44 108 ALA A O 1
ATOM 832 N N . MET A 1 109 ? -10.746 9.747 15.459 1.00 78.50 109 MET A N 1
ATOM 833 C CA . MET A 1 109 ? -9.639 9.932 14.514 1.00 78.50 109 MET A CA 1
ATOM 834 C C . MET A 1 109 ? -9.025 11.332 14.617 1.00 78.50 109 MET A C 1
ATOM 836 O O . MET A 1 109 ? -7.797 11.452 14.673 1.00 78.50 109 MET A O 1
ATOM 840 N N . GLY A 1 110 ? -9.865 12.367 14.725 1.00 71.56 110 GLY A N 1
ATOM 841 C CA . GLY A 1 110 ? -9.424 13.745 14.957 1.00 71.56 110 GLY A CA 1
ATOM 842 C C . GLY A 1 110 ? -8.718 13.928 16.307 1.00 71.56 110 GLY A C 1
ATOM 843 O O . GLY A 1 110 ? -7.707 14.622 16.386 1.00 71.56 110 GLY A O 1
ATOM 844 N N . SER A 1 111 ? -9.190 13.242 17.354 1.00 70.12 111 SER A N 1
ATOM 845 C CA . SER A 1 111 ? -8.610 13.314 18.707 1.00 70.12 111 SER A CA 1
ATOM 846 C C . SER A 1 111 ? -7.327 12.491 18.864 1.00 70.12 111 SER A C 1
ATOM 848 O O . SER A 1 111 ? -6.420 12.878 19.599 1.00 70.12 111 SER A O 1
ATOM 850 N N . ALA A 1 112 ? -7.232 11.353 18.174 1.00 66.50 112 ALA A N 1
ATOM 851 C CA . ALA A 1 112 ? -6.082 10.452 18.216 1.00 66.50 112 ALA A CA 1
ATOM 852 C C . ALA A 1 112 ? -4.943 10.877 17.271 1.00 66.50 112 ALA A C 1
ATOM 854 O O . ALA A 1 112 ? -3.915 10.201 17.224 1.00 66.50 112 ALA A O 1
ATOM 855 N N . LEU A 1 113 ? -5.110 11.986 16.532 1.00 65.00 113 LEU A N 1
ATOM 856 C CA . LEU A 1 113 ? -4.149 12.491 15.547 1.00 65.00 113 LEU A CA 1
ATOM 857 C C . LEU A 1 113 ? -3.705 11.394 14.562 1.00 65.00 113 LEU A C 1
ATOM 859 O O . LEU A 1 113 ? -2.522 11.298 14.229 1.00 65.00 113 LEU A O 1
ATOM 863 N N . LEU A 1 114 ? -4.635 10.544 14.108 1.00 68.12 114 LEU A N 1
ATOM 864 C CA . LEU A 1 114 ? -4.322 9.515 13.113 1.00 68.12 114 LEU A CA 1
ATOM 865 C C . LEU A 1 114 ? -4.080 10.195 11.764 1.00 68.12 114 LEU A C 1
ATOM 867 O O . LEU A 1 114 ? -5.003 10.711 11.129 1.00 68.12 114 LEU A O 1
ATOM 871 N N . LYS A 1 115 ? -2.808 10.237 11.353 1.00 64.62 115 LYS A N 1
ATOM 872 C CA . LYS A 1 115 ? -2.356 10.997 10.176 1.00 64.62 115 LYS A CA 1
ATOM 873 C C . LYS A 1 115 ? -2.400 10.193 8.889 1.00 64.62 115 LYS A C 1
ATOM 875 O O . LYS A 1 115 ? -2.412 10.791 7.821 1.00 64.62 115 LYS A O 1
ATOM 880 N N . THR A 1 116 ? -2.363 8.866 8.978 1.00 71.38 116 THR A N 1
ATOM 881 C CA . THR A 1 116 ? -2.338 8.013 7.791 1.00 71.38 116 THR A CA 1
ATOM 882 C C . THR A 1 116 ? -3.680 7.330 7.590 1.00 71.38 116 THR A C 1
ATOM 884 O O . THR A 1 116 ? -4.282 6.819 8.534 1.00 71.38 116 THR A O 1
ATOM 887 N N . GLU A 1 117 ? -4.113 7.272 6.335 1.00 69.50 117 GLU A N 1
ATOM 888 C CA . GLU A 1 117 ? -5.297 6.525 5.903 1.00 69.50 117 GLU A CA 1
ATOM 889 C C . GLU A 1 117 ? -5.253 5.074 6.409 1.00 69.50 117 GLU A C 1
ATOM 891 O O . GLU A 1 117 ? -6.220 4.566 6.959 1.00 69.50 117 GLU A O 1
ATOM 896 N N . GLN A 1 118 ? -4.082 4.435 6.368 1.00 67.38 118 GLN A N 1
ATOM 897 C CA . GLN A 1 118 ? -3.888 3.066 6.860 1.00 67.38 118 GLN A CA 1
ATOM 898 C C . GLN A 1 118 ? -4.190 2.912 8.360 1.00 67.38 118 GLN A C 1
ATOM 900 O O . GLN A 1 118 ? -4.754 1.898 8.765 1.00 67.38 118 GLN A O 1
ATOM 905 N N . GLN A 1 119 ? -3.851 3.902 9.196 1.00 69.69 119 GLN A N 1
ATOM 906 C CA . GLN A 1 119 ? -4.190 3.882 10.625 1.00 69.69 119 GLN A CA 1
ATOM 907 C C . GLN A 1 119 ? -5.694 4.062 10.852 1.00 69.69 119 GLN A C 1
ATOM 909 O O . GLN A 1 119 ? -6.259 3.419 11.738 1.00 69.69 119 GLN A O 1
ATOM 914 N N . ARG A 1 120 ? -6.334 4.915 10.046 1.00 74.12 120 ARG A N 1
ATOM 915 C CA . ARG A 1 120 ? -7.779 5.176 10.091 1.00 74.12 120 ARG A CA 1
ATOM 916 C C . ARG A 1 120 ? -8.574 3.938 9.678 1.00 74.12 120 ARG A C 1
ATOM 918 O O . ARG A 1 120 ? -9.438 3.491 10.429 1.00 74.12 120 ARG A O 1
ATOM 925 N N . VAL A 1 121 ? -8.188 3.314 8.565 1.00 72.69 121 VAL A N 1
ATOM 926 C CA . VAL A 1 121 ? -8.772 2.061 8.064 1.00 72.69 121 VAL A CA 1
ATOM 927 C C . VAL A 1 121 ? -8.569 0.919 9.061 1.00 72.69 121 VAL A C 1
ATOM 929 O O . VAL A 1 121 ? -9.527 0.233 9.410 1.00 72.69 121 VAL A O 1
ATOM 932 N N . ALA A 1 122 ? -7.352 0.728 9.581 1.00 72.75 122 ALA A N 1
ATOM 933 C CA . ALA A 1 122 ? -7.085 -0.328 10.559 1.00 72.75 122 ALA A CA 1
ATOM 934 C C . ALA A 1 122 ? -7.903 -0.144 11.849 1.00 72.75 122 ALA A C 1
ATOM 936 O O . ALA A 1 122 ? -8.409 -1.123 12.403 1.00 72.75 122 ALA A O 1
ATOM 937 N N . LEU A 1 123 ? -8.076 1.101 12.313 1.00 74.69 123 LEU A N 1
ATOM 938 C CA . LEU A 1 123 ? -8.933 1.400 13.458 1.00 74.69 123 LEU A CA 1
ATOM 939 C C . LEU A 1 123 ? -10.398 1.075 13.147 1.00 74.69 123 LEU A C 1
ATOM 941 O O . LEU A 1 123 ? -11.028 0.382 13.946 1.00 74.69 123 LEU A O 1
ATOM 945 N N . ALA A 1 124 ? -10.914 1.510 11.996 1.00 77.00 124 ALA A N 1
ATOM 946 C CA . ALA A 1 124 ? -12.282 1.224 11.576 1.00 77.00 124 ALA A CA 1
ATOM 947 C C . ALA A 1 124 ? -12.555 -0.285 11.536 1.00 77.00 124 ALA A C 1
ATOM 949 O O . ALA A 1 124 ? -13.474 -0.757 12.204 1.00 77.00 124 ALA A O 1
ATOM 950 N N . ILE A 1 125 ? -11.684 -1.058 10.880 1.00 75.75 125 ILE A N 1
ATOM 951 C CA . ILE A 1 125 ? -11.788 -2.524 10.797 1.00 75.75 125 ILE A CA 1
ATOM 952 C C . ILE A 1 125 ? -11.710 -3.168 12.189 1.00 75.75 125 ILE A C 1
ATOM 954 O O . ILE A 1 125 ? -12.479 -4.079 12.498 1.00 75.75 125 ILE A O 1
ATOM 958 N N . SER A 1 126 ? -10.832 -2.677 13.073 1.00 74.81 126 SER A N 1
ATOM 959 C CA . SER A 1 126 ? -10.715 -3.208 14.442 1.00 74.81 126 SER A CA 1
ATOM 960 C C . SER A 1 126 ? -11.984 -3.017 15.282 1.00 74.81 126 SER A C 1
ATOM 962 O O . SER A 1 126 ? -12.203 -3.752 16.250 1.00 74.81 126 SER A O 1
ATOM 964 N N . LYS A 1 127 ? -12.821 -2.042 14.908 1.00 80.56 127 LYS A N 1
ATOM 965 C CA . LYS A 1 127 ? -14.062 -1.673 15.590 1.00 80.56 127 LYS A CA 1
ATOM 966 C C . LYS A 1 127 ? -15.313 -2.259 14.941 1.00 80.56 127 LYS A C 1
ATOM 968 O O . LYS A 1 127 ? -16.388 -2.103 15.509 1.00 80.56 127 LYS A O 1
ATOM 973 N N . LEU A 1 128 ? -15.181 -2.999 13.841 1.00 80.19 128 LEU A N 1
ATOM 974 C CA . LEU A 1 128 ? -16.260 -3.827 13.307 1.00 80.19 128 LEU A CA 1
ATOM 975 C C . LEU A 1 128 ? -16.317 -5.168 14.052 1.00 80.19 128 LEU A C 1
ATOM 977 O O . LEU A 1 128 ? -15.309 -5.852 14.242 1.00 80.19 128 LEU A O 1
ATOM 981 N N . GLY A 1 129 ? -17.512 -5.555 14.477 1.00 78.38 129 GLY A N 1
ATOM 982 C CA . GLY A 1 129 ? -17.828 -6.822 15.132 1.00 78.38 129 GLY A CA 1
ATOM 983 C C . GLY A 1 129 ? -19.039 -7.492 14.486 1.00 78.38 129 GLY A C 1
ATOM 984 O O . GLY A 1 129 ? -19.553 -7.020 1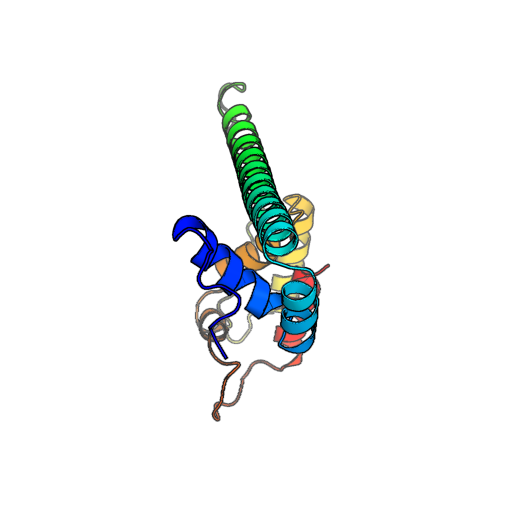3.479 1.00 78.38 129 GLY A O 1
ATOM 985 N N . GLY A 1 130 ? -19.497 -8.612 15.046 1.00 78.88 130 GLY A N 1
ATOM 986 C CA . GLY A 1 130 ? -20.766 -9.238 14.654 1.00 78.88 130 GLY A CA 1
ATOM 987 C C . GLY A 1 130 ? -20.967 -9.426 13.142 1.00 78.88 130 GLY A C 1
ATOM 988 O O . GLY A 1 130 ? -20.102 -9.963 12.444 1.00 78.88 130 GLY A O 1
ATOM 989 N N . ARG A 1 131 ? -22.124 -8.977 12.639 1.00 70.94 131 ARG A N 1
ATOM 990 C CA . ARG A 1 131 ? -22.493 -9.027 11.213 1.00 70.94 131 ARG A CA 1
ATOM 991 C C . ARG A 1 131 ? -21.663 -8.057 10.374 1.00 70.94 131 ARG A C 1
ATOM 993 O O . ARG A 1 131 ? -21.369 -8.373 9.224 1.00 70.94 131 ARG A O 1
ATOM 1000 N N . ALA A 1 132 ? -21.215 -6.955 10.971 1.00 69.75 132 ALA A N 1
ATOM 1001 C CA . ALA A 1 132 ? -20.385 -5.955 10.311 1.00 69.75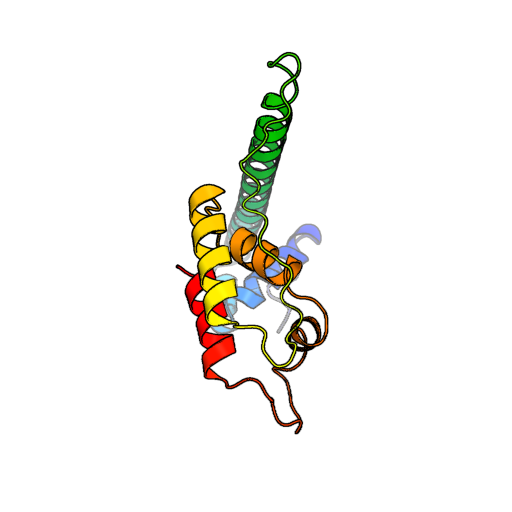 132 ALA A CA 1
ATOM 1002 C C . ALA A 1 132 ? -18.998 -6.488 9.904 1.00 69.75 132 ALA A C 1
ATOM 1004 O O . ALA A 1 132 ? -18.449 -6.113 8.872 1.00 69.75 132 ALA A O 1
ATOM 1005 N N . ARG A 1 133 ? -18.445 -7.447 10.661 1.00 67.75 133 ARG A N 1
ATOM 1006 C CA . ARG A 1 133 ? -17.161 -8.093 10.330 1.00 67.75 133 ARG A CA 1
ATOM 1007 C C . ARG A 1 133 ? -17.249 -9.008 9.094 1.00 67.75 133 ARG A C 1
ATOM 1009 O O . ARG A 1 133 ? -16.236 -9.293 8.468 1.00 67.75 133 ARG A O 1
ATOM 1016 N N . LYS A 1 134 ? -18.455 -9.459 8.714 1.00 61.56 134 LYS A N 1
ATOM 1017 C CA . LYS A 1 134 ? -18.689 -10.301 7.522 1.00 61.56 134 LYS A CA 1
ATOM 1018 C C . LYS A 1 134 ? -18.640 -9.498 6.211 1.00 61.56 134 LYS A C 1
ATOM 1020 O O . LYS A 1 134 ? -18.619 -10.096 5.138 1.00 61.56 134 LYS A O 1
ATOM 1025 N N . TRP A 1 135 ? -18.593 -8.168 6.293 1.00 61.28 135 TRP A N 1
ATOM 1026 C CA . TRP A 1 135 ? -18.418 -7.274 5.144 1.00 61.28 135 TRP A CA 1
ATOM 1027 C C . TRP A 1 135 ? -16.983 -7.255 4.602 1.00 61.28 135 TRP A C 1
ATOM 1029 O O . TRP A 1 135 ? -16.771 -6.813 3.479 1.00 61.28 135 TRP A O 1
ATOM 1039 N N . ASP A 1 136 ? -16.022 -7.809 5.349 1.00 51.00 136 ASP A N 1
ATOM 1040 C CA . ASP A 1 136 ? -14.602 -7.919 4.972 1.00 51.00 136 ASP A CA 1
ATOM 1041 C C . ASP A 1 136 ? -14.341 -8.924 3.824 1.00 51.00 136 ASP A C 1
ATOM 1043 O O . ASP A 1 136 ? -13.223 -9.084 3.345 1.00 51.00 136 ASP A O 1
ATOM 1047 N N . VAL A 1 137 ? -15.375 -9.616 3.328 1.00 40.34 137 VAL A N 1
ATOM 1048 C CA . VAL A 1 137 ? -15.259 -10.514 2.174 1.00 40.34 137 VAL A CA 1
ATOM 1049 C C . VAL A 1 137 ? -16.489 -10.383 1.280 1.00 40.34 137 VAL A C 1
ATOM 1051 O O . VAL A 1 137 ? -17.577 -10.835 1.643 1.00 40.34 137 VAL A O 1
ATOM 1054 N N . ARG A 1 138 ? -16.294 -9.751 0.110 1.00 40.12 138 ARG A N 1
ATOM 1055 C CA . ARG A 1 138 ? -16.956 -10.001 -1.195 1.00 40.12 138 ARG A CA 1
ATOM 1056 C C . ARG A 1 138 ? -17.008 -8.719 -2.031 1.00 40.12 138 ARG A C 1
ATOM 1058 O O . ARG A 1 138 ? -18.037 -8.064 -2.109 1.00 40.12 138 ARG A O 1
ATOM 1065 N N . SER A 1 139 ? -15.912 -8.410 -2.724 1.00 38.53 139 SER A N 1
ATOM 1066 C CA . SER A 1 139 ? -15.985 -7.636 -3.976 1.00 38.53 139 SER A CA 1
ATOM 1067 C C . SER A 1 139 ? -15.792 -8.507 -5.226 1.00 38.53 139 SER A C 1
ATOM 1069 O O . SER A 1 139 ? -15.778 -7.989 -6.337 1.00 38.53 139 SER A O 1
ATOM 1071 N N . VAL A 1 140 ? -15.702 -9.838 -5.087 1.00 41.69 140 VAL A N 1
ATOM 1072 C CA . VAL A 1 140 ? -15.535 -10.753 -6.227 1.00 41.69 140 VAL A CA 1
ATOM 1073 C C . VAL A 1 140 ? -16.645 -11.803 -6.227 1.00 41.69 140 VAL A C 1
ATOM 1075 O O . VAL A 1 140 ? -16.526 -12.835 -5.581 1.00 41.69 140 VAL A O 1
ATOM 1078 N N . GLY A 1 141 ? -17.718 -11.507 -6.967 1.00 45.25 141 GLY A N 1
ATOM 1079 C CA . GLY A 1 141 ? -18.625 -12.486 -7.578 1.00 45.25 141 GLY A CA 1
ATOM 1080 C C . GLY A 1 141 ? -19.635 -13.210 -6.674 1.00 45.25 141 GLY A C 1
ATOM 1081 O O . GLY A 1 141 ? -19.269 -13.958 -5.775 1.00 45.25 141 GLY A O 1
ATOM 1082 N N . GLY A 1 142 ? -20.918 -13.082 -7.025 1.00 41.19 142 GLY A N 1
ATOM 1083 C CA . GLY A 1 142 ? -21.958 -14.062 -6.691 1.00 41.19 142 GLY A CA 1
ATOM 1084 C C . GLY A 1 142 ? -22.916 -13.649 -5.577 1.00 41.19 142 GLY A C 1
ATOM 1085 O O . GLY A 1 142 ? -22.571 -13.717 -4.401 1.00 41.19 142 GLY A O 1
ATOM 1086 N N . ASP A 1 143 ? -24.108 -13.237 -6.012 1.00 45.81 143 ASP A N 1
ATOM 1087 C CA . ASP A 1 143 ? -25.407 -13.194 -5.327 1.00 45.81 143 ASP A CA 1
ATOM 1088 C C . ASP A 1 143 ? -25.420 -13.530 -3.822 1.00 45.81 143 ASP A C 1
ATOM 1090 O O . ASP A 1 143 ? -25.448 -14.688 -3.417 1.00 45.81 143 ASP A O 1
ATOM 1094 N N . VAL A 1 144 ? -25.422 -12.480 -2.998 1.00 44.91 144 VAL A N 1
ATOM 1095 C CA . VAL A 1 144 ? -26.054 -12.427 -1.672 1.00 44.91 144 VAL A CA 1
ATOM 1096 C C . VAL A 1 144 ? -26.484 -10.976 -1.493 1.00 44.91 144 VAL A C 1
ATOM 1098 O O . VAL A 1 144 ? -25.649 -10.072 -1.561 1.00 44.91 144 VAL A O 1
ATOM 1101 N N . THR A 1 145 ? -27.780 -10.757 -1.286 1.00 43.41 145 THR A N 1
ATOM 1102 C CA . THR A 1 145 ? -28.372 -9.443 -1.020 1.00 43.41 145 THR A CA 1
ATOM 1103 C C . THR A 1 145 ? -27.635 -8.738 0.125 1.00 43.41 145 THR A C 1
ATOM 1105 O O . THR A 1 145 ? -27.610 -9.267 1.243 1.00 43.41 145 THR A O 1
ATOM 1108 N N . PRO A 1 146 ? -27.029 -7.563 -0.120 1.00 45.38 146 PRO A N 1
ATOM 1109 C CA . PRO A 1 146 ? -26.423 -6.777 0.933 1.00 45.38 146 PRO A CA 1
ATOM 1110 C C . PRO A 1 146 ? -27.549 -6.059 1.678 1.00 45.38 146 PRO A C 1
ATOM 1112 O O . PRO A 1 146 ? -28.132 -5.107 1.175 1.00 45.38 146 PRO A O 1
ATOM 1115 N N . ASP A 1 147 ? -27.844 -6.502 2.896 1.00 50.75 147 ASP A N 1
ATOM 1116 C CA . ASP A 1 147 ? -28.728 -5.788 3.836 1.00 50.75 147 ASP A CA 1
ATOM 1117 C C . ASP A 1 147 ? -28.061 -4.512 4.406 1.00 50.75 147 ASP A C 1
ATOM 1119 O O . ASP A 1 147 ? -28.447 -3.977 5.435 1.00 50.75 147 ASP A O 1
ATOM 1123 N N . MET A 1 148 ? -27.019 -4.021 3.733 1.00 51.50 148 MET A N 1
ATOM 1124 C CA . MET A 1 148 ? -26.394 -2.733 3.978 1.00 51.50 148 MET A CA 1
ATOM 1125 C C . MET A 1 148 ? -26.203 -2.063 2.619 1.00 51.50 148 MET A C 1
ATOM 1127 O O . MET A 1 148 ? -25.569 -2.628 1.721 1.00 51.50 148 MET A O 1
ATOM 1131 N N . GLY A 1 149 ? -26.810 -0.895 2.432 1.00 54.00 149 GLY A N 1
ATOM 1132 C CA . GLY A 1 149 ? -26.835 -0.232 1.134 1.00 54.00 149 GLY A CA 1
ATOM 1133 C C . GLY A 1 149 ? -25.420 0.135 0.689 1.00 54.00 149 GLY A C 1
ATOM 1134 O O . GLY A 1 149 ? -24.588 0.538 1.497 1.00 54.00 149 GLY A O 1
ATOM 1135 N N . THR A 1 150 ? -25.134 0.071 -0.611 1.00 53.22 150 THR A N 1
ATOM 1136 C CA . THR A 1 150 ? -23.858 0.507 -1.219 1.00 53.22 150 THR A CA 1
ATOM 1137 C C . THR A 1 150 ? -23.398 1.902 -0.741 1.00 53.22 150 THR A C 1
ATOM 1139 O O . THR A 1 150 ? -22.204 2.192 -0.710 1.00 53.22 150 THR A O 1
ATOM 1142 N N . ALA A 1 151 ? -24.338 2.746 -0.302 1.00 52.81 151 ALA A N 1
ATOM 1143 C CA . ALA A 1 151 ? -24.110 4.057 0.303 1.00 52.81 151 ALA A CA 1
ATOM 1144 C C . ALA A 1 151 ? -23.337 4.022 1.640 1.00 52.81 151 ALA A C 1
ATOM 1146 O O . ALA A 1 151 ? -22.549 4.921 1.929 1.00 52.81 151 ALA A O 1
ATOM 1147 N N . GLU A 1 152 ? -23.527 2.992 2.458 1.00 55.50 152 GLU A N 1
ATOM 1148 C CA . GLU A 1 152 ? -22.949 2.899 3.803 1.00 55.50 152 GLU A CA 1
ATOM 1149 C C . GLU A 1 152 ? -21.472 2.481 3.755 1.00 55.50 152 GLU A C 1
ATOM 1151 O O . GLU A 1 152 ? -20.625 3.094 4.407 1.00 55.50 152 GLU A O 1
ATOM 1156 N N . ALA A 1 153 ? -21.132 1.530 2.878 1.00 59.34 153 ALA A N 1
ATOM 1157 C CA . ALA A 1 153 ? -19.742 1.174 2.584 1.00 59.34 153 ALA A CA 1
ATOM 1158 C C . ALA A 1 153 ? -18.968 2.348 1.954 1.00 59.34 153 ALA A C 1
ATOM 1160 O O . ALA A 1 153 ? -17.813 2.595 2.304 1.00 59.34 153 ALA A O 1
ATOM 1161 N N . ALA A 1 154 ? -19.618 3.115 1.070 1.00 59.81 154 ALA A N 1
ATOM 1162 C CA . ALA A 1 154 ? -19.033 4.318 0.480 1.00 59.81 154 ALA A CA 1
ATOM 1163 C C . ALA A 1 154 ? -18.784 5.420 1.527 1.00 59.81 154 ALA A C 1
ATOM 1165 O O . ALA A 1 154 ? -17.779 6.126 1.454 1.00 59.81 154 ALA A O 1
ATOM 1166 N N . THR A 1 155 ? -19.653 5.530 2.537 1.00 62.53 155 THR A N 1
ATOM 1167 C CA . THR A 1 155 ? -19.513 6.502 3.631 1.00 62.53 155 THR A CA 1
ATOM 1168 C C . THR A 1 155 ? -18.306 6.173 4.517 1.00 62.53 155 THR A C 1
ATOM 1170 O O . THR A 1 155 ? -17.519 7.064 4.837 1.00 62.53 155 THR A O 1
ATOM 1173 N N . LEU A 1 156 ? -18.091 4.894 4.852 1.00 64.75 156 LEU A N 1
ATOM 1174 C CA . LEU A 1 156 ? -16.911 4.468 5.617 1.00 64.75 156 LEU A CA 1
ATOM 1175 C C . LEU A 1 156 ? -15.603 4.665 4.844 1.00 64.75 156 LEU A C 1
ATOM 1177 O O . LEU A 1 156 ? -14.619 5.132 5.422 1.00 64.75 156 LEU A O 1
ATOM 1181 N N . ALA A 1 157 ? -15.598 4.366 3.543 1.00 67.06 157 ALA A N 1
ATOM 1182 C CA . ALA A 1 157 ? -14.446 4.624 2.682 1.00 67.06 157 ALA A CA 1
ATOM 1183 C C . ALA A 1 157 ? -14.121 6.127 2.615 1.00 67.06 157 ALA A C 1
ATOM 1185 O O . ALA A 1 157 ? -12.977 6.518 2.830 1.00 67.06 157 ALA A O 1
ATOM 1186 N N . SER A 1 158 ? -15.136 6.979 2.423 1.00 68.38 158 SER A N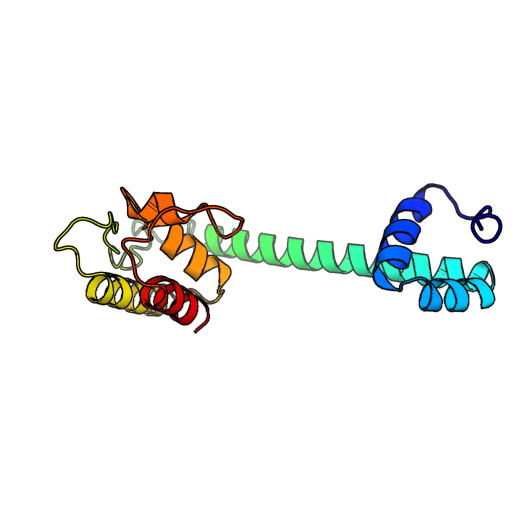 1
ATOM 1187 C CA . SER A 1 158 ? -14.960 8.435 2.345 1.00 68.38 158 SER A CA 1
ATOM 1188 C C . SER A 1 158 ? -14.353 9.041 3.612 1.00 68.38 158 SER A C 1
ATOM 1190 O O . SER A 1 158 ? -13.620 10.020 3.521 1.00 68.38 158 SER A O 1
ATOM 1192 N N . ILE A 1 159 ? -14.661 8.489 4.784 1.00 66.31 159 ILE A N 1
ATOM 1193 C CA . ILE A 1 159 ? -14.196 9.018 6.074 1.00 66.31 159 ILE A CA 1
ATOM 1194 C C . ILE A 1 159 ? -12.800 8.508 6.428 1.00 66.31 159 ILE A C 1
ATOM 1196 O O . ILE A 1 159 ? -12.036 9.200 7.094 1.00 66.31 159 ILE A O 1
ATOM 1200 N N . CYS A 1 160 ? -12.433 7.317 5.962 1.00 66.75 160 CYS A N 1
ATOM 1201 C CA . CYS A 1 160 ? -11.069 6.826 6.125 1.00 66.75 160 CYS A CA 1
ATOM 1202 C C . CYS A 1 160 ? -10.071 7.581 5.230 1.00 66.75 160 CYS A C 1
ATOM 1204 O O . CYS A 1 160 ? -8.915 7.751 5.630 1.00 66.75 160 CYS A O 1
ATOM 1206 N N . SER A 1 161 ? -10.520 8.049 4.059 1.00 65.62 161 SER A N 1
ATOM 1207 C CA . SER A 1 161 ? -9.697 8.765 3.075 1.00 65.62 161 SER A CA 1
ATOM 1208 C C . SER A 1 161 ? -9.662 10.297 3.247 1.00 65.62 161 SER A C 1
ATOM 1210 O O . SER A 1 161 ? -8.860 10.945 2.576 1.00 65.62 161 SER A O 1
ATOM 1212 N N . ALA A 1 162 ? -10.487 10.880 4.128 1.00 59.06 162 ALA A N 1
ATOM 1213 C CA . ALA A 1 162 ? -10.473 12.307 4.497 1.00 59.06 162 ALA A CA 1
ATOM 1214 C C . ALA A 1 162 ? -9.530 12.550 5.682 1.00 59.06 162 ALA A C 1
ATOM 1216 O O . ALA A 1 162 ? -8.524 13.289 5.571 1.00 59.06 162 ALA A O 1
#

Secondary structure (DSSP, 8-state):
--STTTTS-GGGHHHHHHHHHHHHHHHHHHHHHT-HHHHHHHHHHHHHHHHHHHHHHHHHHHHHHHHHHHTSSS-TT---------PPPB---TT--HHHHHHHHHHHHHHTT--SHHHHHHHHHHTB-TTGGGGGS-SSS-----SS-HHHHHHHHHHH--

Sequence (162 aa):
MMKQFAHLPPSQHDALKKLRSLLGPEGVSHVASQGPDAVNVRLEAFSSYENAMLEHLQQRMTAVKASVTRTTTSTNGLKPKALMVSVTTFEGKEGESLLLWTRELEMAMGSALLKTEQQRVALAISKLGGRARKWDVRSVGGDVTPDMGTAEAATLASICSA

Foldseek 3Di:
DPPLCPPDDPVLVVLVVVVCVVQDPVRNVVQSVVHDVSVVVVSVVSVVVVVVVVVVVVVVVVVVVVVVVVLVPPDPDDDPPLVCLPLAAAQPDDVDDLVVSLVSLLVNCVSVVVPDLVVSVVVNQVRYHHPRVVVVDDPDDDDDDPPDDPVSVVSSSVSSVD